Protein AF-A0A2K3LRU3-F1 (afdb_monomer_lite)

Foldseek 3Di:
DDDPPPPPVVLPDDPDDDLQSVPDPVSPGPDDPDPVSVVVNVCVVVVVDDQPPDPPDDPDSVPDDDDPPDDPPDDQVNVCVVCVVVHDDPDDDDDDDPPDPD

Secondary structure (DSSP, 8-state):
-------THHHH--SS--HHHHH-SSS---S--SHHHHHHHHHHHTT---TT--TT--S-GGG-----S--TT--HHHHHHHHGGGS----------TT---

Structure (mmCIF, N/CA/C/O backbone):
data_AF-A0A2K3LRU3-F1
#
_entry.id   AF-A0A2K3LRU3-F1
#
loop_
_atom_site.group_PDB
_atom_site.id
_atom_site.type_symbol
_atom_site.label_atom_id
_atom_site.label_alt_id
_atom_site.label_comp_id
_atom_site.label_asym_id
_atom_site.label_entity_id
_atom_site.label_seq_id
_atom_site.pdbx_PDB_ins_code
_atom_site.Cartn_x
_atom_site.Cartn_y
_atom_site.Cartn_z
_atom_site.occupancy
_atom_site.B_iso_or_equiv
_atom_site.auth_seq_id
_atom_site.auth_comp_id
_atom_site.auth_asym_id
_atom_site.auth_atom_id
_atom_site.pdbx_PDB_model_num
ATOM 1 N N . MET A 1 1 ? 3.465 -33.903 -28.907 1.00 38.56 1 MET A N 1
ATOM 2 C CA . MET A 1 1 ? 3.781 -32.493 -28.591 1.00 38.56 1 MET A CA 1
ATOM 3 C C . MET A 1 1 ? 3.287 -32.236 -27.178 1.00 38.56 1 MET A C 1
ATOM 5 O O . MET A 1 1 ? 2.086 -32.290 -26.958 1.00 38.56 1 MET A O 1
ATOM 9 N N . SER A 1 2 ? 4.198 -32.134 -26.206 1.00 42.22 2 SER A N 1
ATOM 10 C CA . SER A 1 2 ? 3.837 -32.024 -24.787 1.00 42.22 2 SER A CA 1
ATOM 11 C C . SER A 1 2 ? 3.169 -30.673 -24.537 1.00 42.22 2 SER A C 1
ATOM 13 O O . SER A 1 2 ? 3.795 -29.627 -24.715 1.00 42.22 2 SER A O 1
ATOM 15 N N . GLY A 1 3 ? 1.879 -30.700 -24.197 1.00 48.12 3 GLY A N 1
ATOM 16 C CA . GLY A 1 3 ? 1.130 -29.521 -23.794 1.00 48.12 3 GLY A CA 1
ATOM 17 C C . GLY A 1 3 ? 1.791 -28.922 -22.562 1.00 48.12 3 GLY A C 1
ATOM 18 O O . GLY A 1 3 ? 1.804 -29.535 -21.497 1.00 48.12 3 GLY A O 1
ATOM 19 N N . ARG A 1 4 ? 2.376 -27.733 -22.722 1.00 52.44 4 ARG A N 1
ATOM 20 C CA . ARG A 1 4 ? 2.939 -26.943 -21.630 1.00 52.44 4 ARG A CA 1
ATOM 21 C C . ARG A 1 4 ? 1.801 -26.651 -20.655 1.00 52.44 4 ARG A C 1
ATOM 23 O O . ARG A 1 4 ? 1.006 -25.747 -20.901 1.00 52.44 4 ARG A O 1
ATOM 30 N N . SER A 1 5 ? 1.703 -27.451 -19.594 1.00 50.69 5 SER A N 1
ATOM 31 C CA . SER A 1 5 ? 0.844 -27.173 -18.448 1.00 50.69 5 SER A CA 1
ATOM 32 C C . SER A 1 5 ? 1.284 -25.821 -17.900 1.00 50.69 5 SER A C 1
ATOM 34 O O . SER A 1 5 ? 2.324 -25.702 -17.251 1.00 50.69 5 SER A O 1
ATOM 36 N N . ARG A 1 6 ? 0.572 -24.760 -18.293 1.00 59.38 6 ARG A N 1
ATOM 37 C CA . ARG A 1 6 ? 0.768 -23.434 -17.720 1.00 59.38 6 ARG A CA 1
ATOM 38 C C . ARG A 1 6 ? 0.284 -23.570 -16.289 1.00 59.38 6 ARG A C 1
ATOM 40 O O . ARG A 1 6 ? -0.903 -23.778 -16.062 1.00 59.38 6 ARG A O 1
ATOM 47 N N . ASN A 1 7 ? 1.219 -23.558 -15.349 1.00 57.00 7 ASN A N 1
ATOM 48 C CA . ASN A 1 7 ? 0.908 -23.601 -13.934 1.00 57.00 7 ASN A CA 1
ATOM 49 C C . ASN A 1 7 ? 0.035 -22.378 -13.625 1.00 57.00 7 ASN A C 1
ATOM 51 O O . ASN A 1 7 ? 0.538 -21.262 -13.592 1.00 57.00 7 ASN A O 1
ATOM 55 N N . LEU A 1 8 ? -1.277 -22.575 -13.473 1.00 53.75 8 LEU A N 1
ATOM 56 C CA . LEU A 1 8 ? -2.246 -21.491 -13.262 1.00 53.75 8 LEU A CA 1
ATOM 57 C C . LEU A 1 8 ? -1.879 -20.634 -12.037 1.00 53.75 8 LEU A C 1
ATOM 59 O O . LEU A 1 8 ? -2.174 -19.444 -12.007 1.00 53.75 8 LEU A O 1
ATOM 63 N N . ASN A 1 9 ? -1.154 -21.208 -11.071 1.00 51.78 9 ASN A N 1
ATOM 64 C CA . ASN A 1 9 ? -0.694 -20.502 -9.877 1.00 51.78 9 ASN A CA 1
ATOM 65 C C . ASN A 1 9 ? 0.422 -19.483 -10.154 1.00 51.78 9 ASN A C 1
ATOM 67 O O . ASN A 1 9 ? 0.629 -18.595 -9.335 1.00 51.78 9 ASN A O 1
ATOM 71 N N . SER A 1 10 ? 1.134 -19.566 -11.287 1.00 53.97 10 SER A N 1
ATOM 72 C CA . SER A 1 10 ? 2.151 -18.562 -11.636 1.00 53.97 10 SER A CA 1
ATOM 73 C C . SER A 1 10 ? 1.548 -17.250 -12.139 1.00 53.97 10 SER A C 1
ATOM 75 O O . SER A 1 10 ? 2.289 -16.303 -12.367 1.00 53.97 10 SER A O 1
ATOM 77 N N . VAL A 1 11 ? 0.236 -17.213 -12.392 1.00 55.06 11 VAL A N 1
ATOM 78 C CA . VAL A 1 11 ? -0.450 -16.029 -12.929 1.00 55.06 11 VAL A CA 1
ATOM 79 C C . VAL A 1 11 ? -0.818 -15.053 -11.809 1.00 55.06 11 VAL A C 1
ATOM 81 O O . VAL A 1 11 ? -0.773 -13.848 -12.015 1.00 55.06 11 VAL A O 1
ATOM 84 N N . PHE A 1 12 ? -1.122 -15.553 -10.606 1.00 63.88 12 PHE A N 1
ATOM 85 C CA . PHE A 1 12 ? -1.631 -14.725 -9.504 1.00 63.88 12 PHE A CA 1
ATOM 86 C C . PHE A 1 12 ? -0.565 -14.255 -8.510 1.00 63.88 12 PHE A C 1
ATOM 88 O O . PHE A 1 12 ? -0.831 -13.366 -7.705 1.00 63.88 12 PHE A O 1
ATOM 95 N N . TYR A 1 13 ? 0.639 -14.830 -8.556 1.00 70.00 13 TYR A N 1
ATOM 96 C CA . TYR A 1 13 ? 1.721 -14.494 -7.634 1.00 70.00 13 TYR A CA 1
ATOM 97 C C . TYR A 1 13 ? 3.008 -14.215 -8.405 1.00 70.00 13 TYR A C 1
ATOM 99 O O . TYR A 1 13 ? 3.441 -15.024 -9.225 1.00 70.00 13 TYR A O 1
ATOM 107 N N . SER A 1 14 ? 3.641 -13.080 -8.110 1.00 77.06 14 SER A N 1
ATOM 108 C CA . SER A 1 14 ? 4.929 -12.688 -8.677 1.00 77.06 14 SER A CA 1
ATOM 109 C C . SER A 1 14 ? 5.859 -12.192 -7.576 1.00 77.06 14 SER A C 1
ATOM 111 O O . SER A 1 14 ? 5.436 -11.474 -6.674 1.00 77.06 14 SER A O 1
ATOM 113 N N . ASN A 1 15 ? 7.140 -12.549 -7.682 1.00 80.94 15 ASN A N 1
ATOM 114 C CA . ASN A 1 15 ? 8.195 -12.017 -6.814 1.00 80.94 15 ASN A CA 1
ATOM 115 C C . ASN A 1 15 ? 8.648 -10.613 -7.243 1.00 80.94 15 ASN A C 1
ATOM 117 O O . ASN A 1 15 ? 9.383 -9.952 -6.515 1.00 80.94 15 ASN A O 1
ATOM 121 N N . SER A 1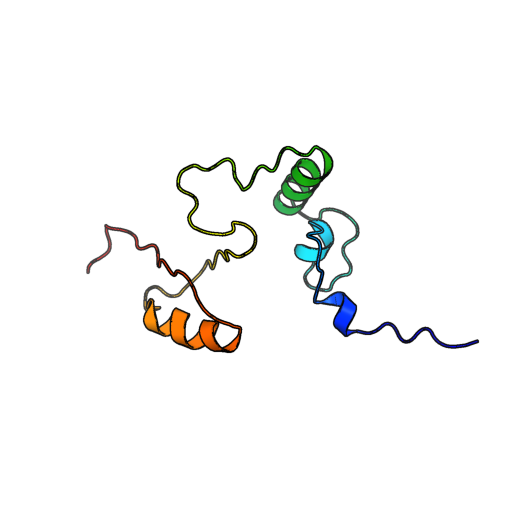 16 ? 8.247 -10.171 -8.436 1.00 84.06 16 SER A N 1
ATOM 122 C CA . SER A 1 16 ? 8.545 -8.848 -8.973 1.00 84.06 16 SER A CA 1
ATOM 123 C C . SER A 1 16 ? 7.262 -8.104 -9.327 1.00 84.06 16 SER A C 1
ATOM 125 O O . SER A 1 16 ? 6.304 -8.672 -9.857 1.00 84.06 16 SER A O 1
ATOM 127 N N . TYR A 1 17 ? 7.245 -6.806 -9.042 1.00 85.88 17 TYR A N 1
ATOM 128 C CA . TYR A 1 17 ? 6.133 -5.942 -9.408 1.00 85.88 17 TYR A CA 1
ATOM 129 C C . TYR A 1 17 ? 6.170 -5.640 -10.912 1.00 85.88 17 TYR A C 1
ATOM 131 O O . TYR A 1 17 ? 7.150 -5.096 -11.416 1.00 85.88 17 TYR A O 1
ATOM 139 N N . HIS A 1 18 ? 5.094 -5.979 -11.624 1.00 90.12 18 HIS A N 1
ATOM 140 C CA . HIS A 1 18 ? 4.891 -5.595 -13.018 1.00 90.12 18 HIS A CA 1
ATOM 141 C C . HIS A 1 18 ? 3.600 -4.768 -13.121 1.00 90.12 18 HIS A C 1
ATOM 143 O O . HIS A 1 18 ? 2.518 -5.349 -13.032 1.00 90.12 18 HIS A O 1
ATOM 149 N N . PRO A 1 19 ? 3.671 -3.442 -13.351 1.00 92.44 19 PRO A N 1
ATOM 150 C CA . PRO A 1 19 ? 2.522 -2.537 -13.245 1.00 92.44 19 PRO A CA 1
ATOM 151 C C . PRO A 1 19 ? 1.286 -2.955 -14.046 1.00 92.44 19 PRO A C 1
ATOM 153 O O . PRO A 1 19 ? 0.194 -2.982 -13.492 1.00 92.44 19 PRO A O 1
ATOM 156 N N . ILE A 1 20 ? 1.454 -3.330 -15.321 1.00 92.88 20 ILE A N 1
ATOM 157 C CA . ILE A 1 20 ? 0.328 -3.747 -16.176 1.00 92.88 20 ILE A CA 1
ATOM 158 C C . ILE A 1 20 ? -0.351 -5.002 -15.620 1.00 92.88 20 ILE A C 1
ATOM 160 O O . ILE A 1 20 ? -1.550 -5.004 -15.383 1.00 92.88 20 ILE A O 1
ATOM 164 N N . GLN A 1 21 ? 0.427 -6.054 -15.369 1.00 90.75 21 GLN A N 1
ATOM 165 C CA . GLN A 1 21 ? -0.078 -7.332 -14.872 1.00 90.75 21 GLN A CA 1
ATOM 166 C C . GLN A 1 21 ? -0.719 -7.193 -13.487 1.00 90.75 21 GLN A C 1
ATOM 168 O O . GLN A 1 21 ? -1.775 -7.760 -13.250 1.00 90.75 21 GLN A O 1
ATOM 173 N N . ALA A 1 22 ? -0.132 -6.385 -12.599 1.00 89.56 22 ALA A N 1
ATOM 174 C CA . ALA A 1 22 ? -0.700 -6.103 -11.283 1.00 89.56 22 ALA A CA 1
ATOM 175 C C . ALA A 1 22 ? -2.010 -5.295 -11.351 1.00 89.56 22 ALA A C 1
ATOM 177 O O . ALA A 1 22 ? -2.838 -5.400 -10.451 1.00 89.56 22 ALA A O 1
ATOM 178 N N . GLY A 1 23 ? -2.184 -4.474 -12.391 1.00 90.38 23 GLY A N 1
ATOM 179 C CA . GLY A 1 23 ? -3.414 -3.724 -12.649 1.00 90.38 23 GLY A CA 1
ATOM 180 C C . GLY A 1 23 ? -4.490 -4.509 -13.394 1.00 90.38 23 GLY A C 1
ATOM 181 O O . GLY A 1 23 ? -5.645 -4.092 -13.407 1.00 90.38 23 GLY A O 1
ATOM 182 N N . SER A 1 24 ? -4.119 -5.625 -14.019 1.00 91.31 24 SER A N 1
ATOM 183 C CA . SER A 1 24 ? -5.022 -6.423 -14.835 1.00 91.31 24 SER A CA 1
ATOM 184 C C . SER A 1 24 ? -5.895 -7.318 -13.964 1.00 91.31 24 SER A C 1
ATOM 186 O O . SER A 1 24 ? -5.391 -8.105 -13.166 1.00 91.31 24 SER A O 1
ATOM 188 N N . ILE A 1 25 ? -7.214 -7.227 -14.132 1.00 84.38 25 ILE A N 1
ATOM 189 C CA . ILE A 1 25 ? -8.170 -8.034 -13.356 1.00 84.38 25 ILE A CA 1
ATOM 190 C C . ILE A 1 25 ? -8.099 -9.513 -13.763 1.00 84.38 25 ILE A C 1
ATOM 192 O O . ILE A 1 25 ? -8.222 -10.392 -12.912 1.00 84.38 25 ILE A O 1
ATOM 196 N N . ASP A 1 26 ? -7.913 -9.789 -15.054 1.00 85.06 26 ASP A N 1
ATOM 197 C CA . ASP A 1 26 ? -7.913 -11.140 -15.627 1.00 85.06 26 ASP A CA 1
ATOM 198 C C . ASP A 1 26 ? -6.523 -11.616 -16.090 1.00 85.06 26 ASP A C 1
ATOM 200 O O . ASP A 1 26 ? -6.381 -12.740 -16.575 1.00 85.06 26 ASP A O 1
ATOM 204 N N . GLY A 1 27 ? -5.491 -10.783 -15.917 1.00 81.25 27 GLY A N 1
ATOM 205 C CA . GLY A 1 27 ? -4.110 -11.089 -16.295 1.00 81.25 27 GLY A CA 1
ATOM 206 C C . GLY A 1 27 ? -3.844 -11.021 -17.801 1.00 8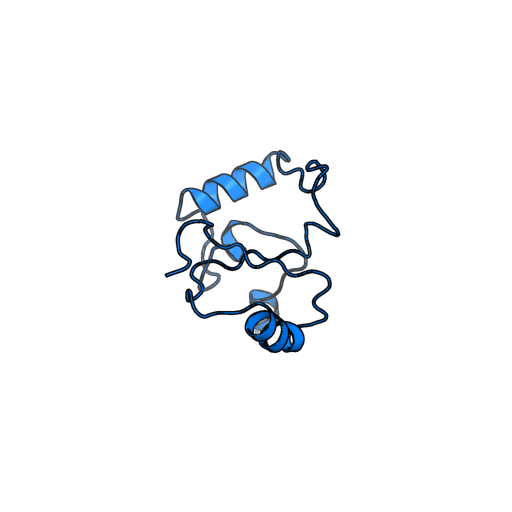1.25 27 GLY A C 1
ATOM 207 O O . GLY A 1 27 ? -2.826 -11.540 -18.264 1.00 81.25 27 GLY A O 1
ATOM 208 N N . THR A 1 28 ? -4.745 -10.422 -18.585 1.00 85.38 28 THR A N 1
ATOM 209 C CA . THR A 1 28 ? -4.610 -10.356 -20.049 1.00 85.38 28 THR A CA 1
ATOM 210 C C . THR A 1 28 ? -4.006 -9.050 -20.556 1.00 85.38 28 THR A C 1
ATOM 212 O O . THR A 1 28 ? -3.562 -8.999 -21.706 1.00 85.38 28 THR A O 1
ATOM 215 N N . ASP A 1 29 ? -3.927 -8.012 -19.718 1.00 90.12 29 ASP A N 1
ATOM 216 C CA . ASP A 1 29 ? -3.428 -6.712 -20.162 1.00 90.12 29 ASP A CA 1
ATOM 217 C C . ASP A 1 29 ? -1.950 -6.775 -20.554 1.00 90.12 29 ASP A C 1
ATOM 219 O O . ASP A 1 29 ? -1.080 -7.229 -19.808 1.00 90.12 29 ASP A O 1
ATOM 223 N N . ILE A 1 30 ? -1.653 -6.232 -21.729 1.00 91.25 30 ILE A N 1
ATOM 224 C CA . ILE A 1 30 ? -0.287 -6.091 -22.254 1.00 91.25 30 ILE A CA 1
ATOM 225 C C . ILE A 1 30 ? 0.137 -4.627 -22.409 1.00 91.25 30 ILE A C 1
ATOM 227 O O . ILE A 1 30 ? 1.299 -4.345 -22.692 1.00 91.25 30 ILE A O 1
ATOM 231 N N . VAL A 1 31 ? -0.794 -3.692 -22.212 1.00 93.75 31 VAL A N 1
ATOM 232 C CA . VAL A 1 31 ? -0.577 -2.244 -22.281 1.00 93.75 31 VAL A CA 1
ATOM 233 C C . VAL A 1 31 ? -1.339 -1.555 -21.144 1.00 93.75 31 VAL A C 1
ATOM 235 O O . VAL A 1 31 ? -2.326 -2.110 -20.661 1.00 93.75 31 VAL A O 1
ATOM 238 N N . PRO A 1 32 ? -0.925 -0.355 -20.702 1.00 94.56 32 PRO A N 1
ATOM 239 C CA . PRO A 1 32 ? -1.693 0.415 -19.731 1.00 94.56 32 PRO A CA 1
ATOM 240 C C . PRO A 1 32 ? -3.094 0.741 -20.253 1.00 94.56 32 PRO A C 1
ATOM 242 O O . PRO A 1 32 ? -3.230 1.395 -21.286 1.00 94.56 32 PRO A O 1
ATOM 245 N N . HIS A 1 33 ? -4.126 0.320 -19.524 1.00 94.00 33 HIS A N 1
ATOM 246 C CA . HIS A 1 33 ? -5.518 0.624 -19.865 1.00 94.00 33 HIS A CA 1
ATOM 247 C C . HIS A 1 33 ? -6.039 1.902 -19.179 1.00 94.00 33 HIS A C 1
ATOM 249 O O . HIS A 1 33 ? -7.081 2.427 -19.568 1.00 94.00 33 HIS A O 1
ATOM 255 N N . ASP A 1 34 ? -5.323 2.429 -18.178 1.00 95.44 34 ASP A N 1
ATOM 256 C CA . ASP A 1 34 ? -5.653 3.685 -17.505 1.00 95.44 34 ASP A CA 1
ATOM 257 C C . ASP A 1 34 ? -4.411 4.537 -17.163 1.00 95.44 34 ASP A C 1
ATOM 259 O O . ASP A 1 34 ? -3.253 4.121 -17.290 1.00 95.44 34 ASP A O 1
ATOM 263 N N . ASN A 1 35 ? -4.658 5.765 -16.695 1.00 97.00 35 ASN A N 1
ATOM 264 C CA . ASN A 1 35 ? -3.603 6.705 -16.313 1.00 97.00 35 ASN A CA 1
ATOM 265 C C . ASN A 1 35 ? -2.816 6.275 -15.063 1.00 97.00 35 ASN A C 1
ATOM 267 O O . ASN A 1 35 ? -1.710 6.773 -14.854 1.00 97.00 35 ASN A O 1
ATOM 271 N N . ALA A 1 36 ? -3.376 5.440 -14.185 1.00 94.31 36 ALA A N 1
ATOM 272 C CA . ALA A 1 36 ? -2.692 4.954 -12.988 1.00 94.31 36 ALA A CA 1
ATOM 273 C C . ALA A 1 36 ? -1.642 3.901 -13.343 1.00 94.31 36 ALA A C 1
ATOM 275 O O . ALA A 1 36 ? -0.485 4.050 -12.941 1.00 94.31 36 ALA A O 1
ATOM 276 N N . ILE A 1 37 ? -2.010 2.921 -14.165 1.00 95.25 37 ILE A N 1
ATOM 277 C CA . ILE A 1 37 ? -1.100 1.907 -14.696 1.00 95.25 37 ILE A CA 1
ATOM 278 C C . ILE A 1 37 ? -0.026 2.555 -15.570 1.00 95.25 37 ILE A C 1
ATOM 280 O O . ILE A 1 37 ? 1.147 2.211 -15.430 1.00 95.25 37 ILE A O 1
ATOM 284 N N . LEU A 1 38 ? -0.377 3.560 -16.384 1.00 95.50 38 LEU A N 1
ATOM 285 C CA . LEU A 1 38 ? 0.605 4.310 -17.177 1.00 95.50 38 LEU A CA 1
ATOM 286 C C . LEU A 1 38 ? 1.659 4.981 -16.286 1.00 95.50 38 LEU A C 1
ATOM 288 O O . LEU A 1 38 ? 2.858 4.842 -16.527 1.00 95.50 38 LEU A O 1
ATOM 292 N N . ARG A 1 39 ? 1.227 5.682 -15.230 1.00 95.25 39 ARG A N 1
ATOM 293 C CA . ARG A 1 39 ? 2.136 6.335 -14.274 1.00 95.25 39 ARG A CA 1
ATOM 294 C C . ARG A 1 39 ? 3.022 5.324 -13.550 1.00 95.25 39 ARG A C 1
ATOM 296 O O . ARG A 1 39 ? 4.223 5.558 -13.432 1.00 95.25 39 ARG A O 1
ATOM 303 N N . ALA A 1 40 ? 2.450 4.209 -13.099 1.00 94.25 40 ALA A N 1
ATOM 304 C CA . ALA A 1 40 ? 3.195 3.145 -12.433 1.00 94.25 40 ALA A CA 1
ATOM 305 C C . ALA A 1 40 ? 4.245 2.518 -13.366 1.00 94.25 40 ALA A C 1
ATOM 307 O O . ALA A 1 40 ? 5.395 2.344 -12.964 1.00 94.25 40 ALA A O 1
ATOM 308 N N . GLN A 1 41 ? 3.890 2.255 -14.628 1.00 94.31 41 GLN A N 1
ATOM 309 C CA . GLN A 1 41 ? 4.818 1.745 -15.636 1.00 94.31 41 GLN A CA 1
ATOM 310 C C . GLN A 1 41 ? 5.946 2.722 -15.948 1.00 94.31 41 GLN A C 1
ATOM 312 O O . GLN A 1 41 ? 7.107 2.314 -15.931 1.00 94.31 41 GLN A O 1
ATOM 317 N N . LEU A 1 42 ? 5.630 3.996 -16.197 1.00 94.19 42 LEU A N 1
ATOM 318 C CA . LEU A 1 42 ? 6.648 5.013 -16.453 1.00 94.19 42 LEU A CA 1
ATOM 319 C C . LEU A 1 42 ? 7.621 5.086 -15.280 1.00 94.19 42 LEU A C 1
ATOM 321 O O . LEU A 1 42 ? 8.810 4.869 -15.489 1.00 94.19 42 LEU A O 1
ATOM 325 N N . CYS A 1 43 ? 7.110 5.269 -14.060 1.00 92.19 43 CYS A N 1
ATOM 326 C CA . CYS A 1 43 ? 7.910 5.355 -12.840 1.00 92.19 43 CYS A CA 1
ATOM 327 C C . CYS A 1 43 ? 8.807 4.121 -12.635 1.00 92.19 43 CYS A C 1
ATOM 329 O O . CYS A 1 43 ? 9.991 4.265 -12.328 1.00 92.19 43 CYS A O 1
ATOM 331 N N . SER A 1 44 ? 8.267 2.921 -12.887 1.00 88.88 44 SER A N 1
ATOM 332 C CA . SER A 1 44 ? 9.014 1.661 -12.810 1.00 88.88 44 SER A CA 1
ATOM 333 C C . SER A 1 44 ? 10.098 1.546 -13.886 1.00 88.88 44 SER A C 1
ATOM 335 O O . SER A 1 44 ? 11.166 1.017 -13.598 1.00 88.88 44 SER A O 1
ATOM 337 N N . SER A 1 45 ? 9.845 2.015 -15.112 1.00 88.56 45 SER A N 1
ATOM 338 C CA . SER A 1 45 ? 10.795 1.916 -16.235 1.00 88.56 45 SER A CA 1
ATOM 339 C C . SER A 1 45 ? 11.952 2.912 -16.153 1.00 88.56 45 SER A C 1
ATOM 341 O O . SER A 1 45 ? 13.054 2.604 -16.596 1.00 88.56 45 SER A O 1
ATOM 343 N N . ILE A 1 46 ? 11.712 4.090 -15.574 1.00 91.94 46 ILE A N 1
ATOM 344 C CA . ILE A 1 46 ? 12.697 5.179 -15.483 1.00 91.94 46 ILE A CA 1
ATOM 345 C C . ILE A 1 46 ? 13.354 5.276 -14.098 1.00 91.94 46 ILE A C 1
ATOM 347 O O . ILE A 1 46 ? 14.132 6.193 -13.858 1.00 91.94 46 ILE A O 1
ATOM 351 N N . GLY A 1 47 ? 13.042 4.348 -13.186 1.00 85.75 47 GLY A N 1
ATOM 352 C CA . GLY A 1 47 ? 13.686 4.245 -11.873 1.00 85.75 47 GLY A CA 1
ATOM 353 C C . GLY A 1 47 ? 13.399 5.411 -10.924 1.00 85.75 47 GLY A C 1
ATOM 354 O O . GLY A 1 47 ? 14.200 5.673 -10.035 1.00 85.75 47 GLY A O 1
ATOM 355 N N . LEU A 1 48 ? 12.278 6.121 -11.098 1.00 87.69 48 LEU A N 1
ATOM 356 C CA . LEU A 1 48 ? 11.901 7.252 -10.232 1.00 87.69 48 LEU A CA 1
ATOM 357 C C . LEU A 1 48 ? 11.162 6.826 -8.956 1.00 87.69 48 LEU A C 1
ATOM 359 O O . LEU A 1 48 ? 10.853 7.666 -8.112 1.00 87.69 48 LEU A O 1
ATOM 363 N N . TYR A 1 49 ? 10.856 5.538 -8.812 1.00 86.12 49 TYR A N 1
ATOM 364 C CA . TYR A 1 49 ? 10.228 5.015 -7.609 1.00 86.12 49 TYR A CA 1
ATOM 365 C C . TYR A 1 49 ? 11.287 4.743 -6.536 1.00 86.12 49 TYR A C 1
ATOM 367 O O . TYR A 1 49 ? 11.980 3.729 -6.597 1.00 86.12 49 TYR A O 1
ATOM 375 N N . ASP A 1 50 ? 11.385 5.636 -5.548 1.00 88.94 50 ASP A N 1
ATOM 376 C CA . ASP A 1 50 ? 12.164 5.426 -4.325 1.00 88.94 50 ASP A CA 1
ATOM 377 C C . ASP A 1 50 ? 11.225 5.179 -3.129 1.00 88.94 50 ASP A C 1
ATOM 379 O O . ASP A 1 50 ? 10.731 6.129 -2.514 1.00 88.94 50 ASP A O 1
ATOM 383 N N . PRO A 1 51 ? 10.945 3.911 -2.786 1.00 87.38 51 PRO A N 1
ATOM 384 C CA . PRO A 1 51 ? 10.084 3.582 -1.656 1.00 87.38 51 PRO A CA 1
ATOM 385 C C . PRO A 1 51 ? 10.754 3.775 -0.289 1.00 87.38 51 PRO A C 1
ATOM 387 O O . PRO A 1 51 ? 10.058 3.747 0.726 1.00 87.38 51 PRO A O 1
ATOM 390 N N . PHE A 1 52 ? 12.078 3.955 -0.241 1.00 89.38 52 PHE A N 1
ATOM 391 C CA . PHE A 1 52 ? 12.837 4.161 0.998 1.00 89.38 52 PHE A CA 1
ATOM 392 C C . PHE A 1 52 ? 13.116 5.643 1.280 1.00 89.38 52 PHE A C 1
ATOM 394 O O . PHE A 1 52 ? 13.577 5.979 2.369 1.00 89.38 52 PHE A O 1
ATOM 401 N N . GLY A 1 53 ? 12.809 6.527 0.329 1.00 89.62 53 GLY A N 1
ATOM 402 C CA . GLY A 1 53 ? 13.025 7.966 0.447 1.00 89.62 53 GLY A CA 1
ATOM 403 C C . GLY A 1 53 ? 12.097 8.684 1.433 1.00 89.62 53 GLY A C 1
ATOM 404 O O . GLY A 1 53 ? 12.343 9.849 1.743 1.00 89.62 53 GLY A O 1
ATOM 405 N N . ASP A 1 54 ? 11.042 8.034 1.946 1.00 87.81 54 ASP A N 1
ATOM 406 C CA . ASP A 1 54 ? 10.180 8.617 2.981 1.00 87.81 54 ASP A CA 1
ATOM 407 C C . ASP A 1 54 ? 10.772 8.379 4.386 1.00 87.81 54 ASP A C 1
ATOM 409 O O . ASP A 1 54 ? 10.709 7.256 4.896 1.00 87.81 54 ASP A O 1
ATOM 413 N N . PRO A 1 55 ? 11.278 9.420 5.080 1.00 88.25 55 PRO A N 1
ATOM 414 C CA . PRO A 1 55 ? 11.852 9.275 6.419 1.00 88.25 55 PRO A CA 1
ATOM 415 C C . PRO A 1 55 ? 10.820 8.877 7.486 1.00 88.25 55 PRO A C 1
ATOM 417 O O . PRO A 1 55 ? 11.199 8.543 8.609 1.00 88.25 55 PRO A O 1
ATOM 420 N N . LYS A 1 56 ? 9.519 8.946 7.178 1.00 85.69 56 LYS A N 1
ATOM 421 C CA . LYS A 1 56 ? 8.429 8.521 8.068 1.00 85.69 56 LYS A CA 1
ATOM 422 C C . LYS A 1 56 ? 7.954 7.100 7.780 1.00 85.69 56 LYS A C 1
ATOM 424 O O . LYS A 1 56 ? 7.104 6.602 8.526 1.00 85.69 56 LYS A O 1
ATOM 429 N N . ALA A 1 57 ? 8.458 6.453 6.728 1.00 84.19 57 ALA A N 1
ATOM 430 C CA . ALA A 1 57 ? 8.138 5.063 6.455 1.00 84.19 57 ALA A CA 1
ATOM 431 C C . ALA A 1 57 ? 8.570 4.198 7.646 1.00 84.19 57 ALA A C 1
ATOM 433 O O . ALA A 1 57 ? 9.675 4.321 8.174 1.00 84.19 57 ALA A O 1
ATOM 434 N N . THR A 1 58 ? 7.673 3.321 8.094 1.00 83.88 58 THR A N 1
ATOM 435 C CA . THR A 1 58 ? 7.971 2.374 9.171 1.00 83.88 58 THR A CA 1
ATOM 436 C C . THR A 1 58 ? 7.950 0.964 8.604 1.00 83.88 58 THR A C 1
ATOM 438 O O . THR A 1 58 ? 6.936 0.518 8.075 1.00 83.88 58 THR A O 1
ATOM 441 N N . GLY A 1 59 ? 9.070 0.253 8.732 1.00 86.75 59 GLY A N 1
ATOM 442 C CA . GLY A 1 59 ? 9.215 -1.101 8.203 1.00 86.75 59 GLY A CA 1
ATOM 443 C C . GLY A 1 59 ? 9.555 -1.147 6.712 1.00 86.75 59 GLY A C 1
ATOM 444 O O . GLY A 1 59 ? 10.057 -0.185 6.144 1.00 86.75 59 GLY A O 1
ATOM 445 N N . ASP A 1 60 ? 9.33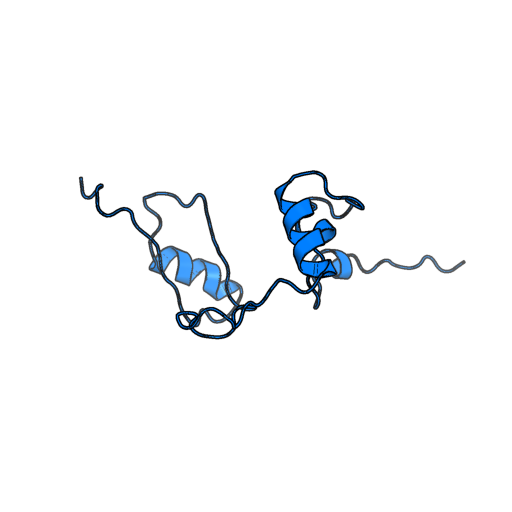0 -2.312 6.108 1.00 89.25 60 ASP A N 1
ATOM 446 C CA . ASP A 1 60 ? 9.615 -2.560 4.696 1.00 89.25 60 ASP A CA 1
ATOM 447 C C . ASP A 1 60 ? 8.473 -2.005 3.819 1.00 89.25 60 ASP A C 1
ATOM 449 O O . ASP A 1 60 ? 7.330 -2.470 3.951 1.00 89.25 60 ASP A O 1
ATOM 453 N N . PRO A 1 61 ? 8.746 -1.034 2.928 1.00 88.12 61 PRO A N 1
ATOM 454 C CA . PRO A 1 61 ? 7.723 -0.424 2.085 1.00 88.12 61 PRO A CA 1
ATOM 455 C C . PRO A 1 61 ? 7.102 -1.412 1.088 1.00 88.12 61 PRO A C 1
ATOM 457 O O . PRO A 1 61 ? 5.939 -1.246 0.721 1.00 88.12 61 PRO A O 1
ATOM 460 N N . TYR A 1 62 ? 7.809 -2.482 0.713 1.00 86.88 62 TYR A N 1
ATOM 461 C CA . TYR A 1 62 ? 7.267 -3.534 -0.153 1.00 86.88 62 TYR A CA 1
ATOM 462 C C . TYR A 1 62 ? 6.335 -4.505 0.584 1.00 86.88 62 TYR A C 1
ATOM 464 O O . TYR A 1 62 ? 5.647 -5.305 -0.046 1.00 86.88 62 TYR A O 1
ATOM 472 N N . CYS A 1 63 ? 6.270 -4.418 1.915 1.00 90.25 63 CYS A N 1
ATOM 473 C CA . CYS A 1 63 ? 5.402 -5.232 2.766 1.00 90.25 63 CYS A CA 1
ATOM 474 C C . CYS A 1 63 ? 4.234 -4.425 3.366 1.00 90.25 63 CYS A C 1
ATOM 476 O O . CYS A 1 63 ? 3.728 -4.771 4.437 1.00 90.25 63 CYS A O 1
ATOM 478 N N . THR A 1 64 ? 3.814 -3.341 2.706 1.00 89.81 64 THR A N 1
ATOM 479 C CA . THR A 1 64 ? 2.723 -2.466 3.163 1.00 89.81 64 THR A CA 1
ATOM 480 C C . THR A 1 64 ? 1.545 -2.511 2.190 1.00 89.81 64 THR A C 1
ATOM 482 O O . THR A 1 64 ? 1.719 -2.343 0.988 1.00 89.81 64 THR A O 1
ATOM 485 N N . LEU A 1 65 ? 0.327 -2.701 2.711 1.00 91.81 65 LEU A N 1
ATOM 486 C CA . LEU A 1 65 ? -0.907 -2.708 1.920 1.00 91.81 65 LEU A CA 1
ATOM 487 C C . LEU A 1 65 ? -1.760 -1.476 2.233 1.00 91.81 65 LEU A C 1
ATOM 489 O O . LEU A 1 65 ? -2.063 -1.201 3.395 1.00 91.81 65 LEU A O 1
ATOM 493 N N . PHE A 1 66 ? -2.199 -0.772 1.189 1.00 92.06 66 PHE A N 1
ATOM 494 C CA . PHE A 1 66 ? -3.235 0.251 1.298 1.00 92.06 66 PHE A CA 1
ATOM 495 C C . PHE A 1 66 ? -4.600 -0.359 0.977 1.00 92.06 66 PHE A C 1
ATOM 497 O O . PHE A 1 66 ? -4.819 -0.863 -0.123 1.00 92.06 66 PHE A O 1
ATOM 504 N N . VAL A 1 67 ? -5.532 -0.282 1.927 1.00 93.56 67 VAL A N 1
ATOM 505 C CA . VAL A 1 67 ? -6.896 -0.797 1.762 1.00 93.56 67 VAL A CA 1
ATOM 506 C C . VAL A 1 67 ? -7.877 0.371 1.797 1.00 93.56 67 VAL A C 1
ATOM 508 O O . VAL A 1 67 ? -8.098 0.987 2.838 1.00 93.56 67 VAL A O 1
ATOM 511 N N . GLY A 1 68 ? -8.447 0.691 0.635 1.00 94.12 68 GLY A N 1
ATOM 512 C CA . GLY A 1 68 ? -9.449 1.745 0.475 1.00 94.12 68 GLY A CA 1
ATOM 513 C C . GLY A 1 68 ? -10.888 1.227 0.543 1.00 94.12 68 GLY A C 1
ATOM 514 O O . GLY A 1 68 ? -11.131 0.026 0.622 1.00 94.12 68 GLY A O 1
ATOM 515 N N . ARG A 1 69 ? -11.857 2.153 0.471 1.00 93.75 69 ARG A N 1
ATOM 516 C CA . ARG A 1 69 ? -13.309 1.860 0.423 1.00 93.75 69 ARG A CA 1
ATOM 517 C C . ARG A 1 69 ? -13.826 0.982 1.575 1.00 93.75 69 ARG A C 1
ATOM 519 O O . ARG A 1 69 ? -14.788 0.237 1.416 1.00 93.75 69 ARG A O 1
ATOM 526 N N . LEU A 1 70 ? -13.208 1.094 2.746 1.00 95.00 70 LEU A N 1
ATOM 527 C CA . LEU A 1 70 ? -13.685 0.430 3.954 1.00 95.00 70 LEU A CA 1
ATOM 528 C C . LEU A 1 70 ? -14.996 1.058 4.443 1.00 95.00 70 LEU A C 1
ATOM 530 O O . LEU A 1 70 ? -15.211 2.266 4.320 1.00 95.00 70 LEU A O 1
ATOM 534 N N . SER A 1 71 ? -15.859 0.235 5.043 1.00 94.56 71 SER A N 1
ATOM 535 C CA . SER A 1 71 ? -17.027 0.728 5.774 1.00 94.56 71 SER A CA 1
ATOM 536 C C . SER A 1 71 ? -16.588 1.651 6.911 1.00 94.56 71 SER A C 1
ATOM 538 O O . SER A 1 71 ? -15.585 1.398 7.581 1.00 94.56 71 SER A O 1
ATOM 540 N N . ARG A 1 72 ? -17.382 2.690 7.201 1.00 91.75 72 ARG A N 1
ATOM 541 C CA . ARG A 1 72 ? -17.138 3.568 8.359 1.00 91.75 72 ARG A CA 1
ATOM 542 C C . ARG A 1 72 ? -17.168 2.799 9.684 1.00 91.75 72 ARG A C 1
ATOM 544 O O . ARG A 1 72 ? -16.511 3.217 10.630 1.00 91.75 72 ARG A O 1
ATOM 551 N N . LEU A 1 73 ? -17.855 1.659 9.736 1.00 93.75 73 LEU A N 1
ATOM 552 C CA . LEU A 1 73 ? -17.944 0.807 10.925 1.00 93.75 73 LEU A CA 1
ATOM 553 C C . LEU A 1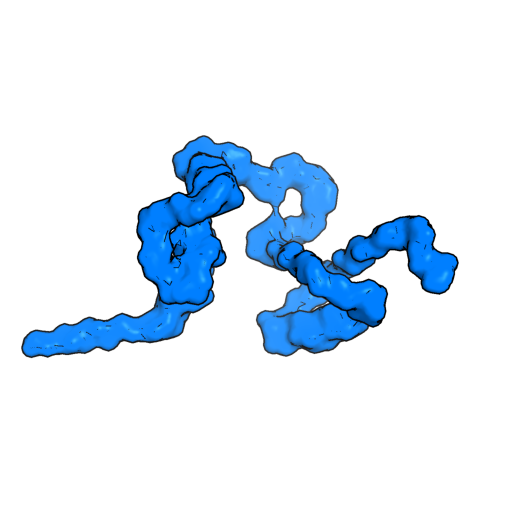 73 ? -16.765 -0.169 11.075 1.00 93.75 73 LEU A C 1
ATOM 555 O O . LEU A 1 73 ? -16.614 -0.776 12.130 1.00 93.75 73 LEU A O 1
ATOM 559 N N . THR A 1 74 ? -15.922 -0.338 10.051 1.00 96.00 74 THR A N 1
ATOM 560 C CA . THR A 1 74 ? -14.753 -1.228 10.126 1.00 96.00 74 THR A CA 1
ATOM 561 C C . THR A 1 74 ? -13.808 -0.747 11.220 1.00 96.00 74 THR A C 1
ATOM 563 O O . THR A 1 74 ? -13.466 0.427 11.225 1.00 96.00 74 THR A O 1
ATOM 566 N N . THR A 1 75 ? -13.365 -1.619 12.125 1.00 96.19 75 THR A N 1
ATOM 567 C CA . THR A 1 75 ? -12.386 -1.301 13.179 1.00 96.19 75 THR A CA 1
ATOM 568 C C . THR A 1 75 ? -11.020 -1.910 12.871 1.00 96.19 75 THR A C 1
ATOM 570 O O . THR A 1 75 ? -10.883 -2.766 11.993 1.00 96.19 75 THR A O 1
ATOM 573 N N . GLU A 1 76 ? -9.999 -1.478 13.612 1.00 96.88 76 GLU A N 1
ATOM 574 C CA . GLU A 1 76 ? -8.664 -2.076 13.538 1.00 96.88 76 GLU A CA 1
ATOM 575 C C . GLU A 1 76 ? -8.672 -3.561 13.911 1.00 96.88 76 GLU A C 1
ATOM 577 O O . GLU A 1 76 ? -8.007 -4.349 13.241 1.00 96.88 76 GLU A O 1
ATOM 582 N N . ASP A 1 77 ? -9.467 -3.967 14.905 1.00 97.31 77 ASP A N 1
ATOM 583 C CA . ASP A 1 77 ? -9.613 -5.372 15.301 1.00 97.31 77 ASP A CA 1
ATOM 584 C C . ASP A 1 77 ? -10.203 -6.231 14.183 1.00 97.31 77 ASP A C 1
ATOM 586 O O . ASP A 1 77 ? -9.700 -7.322 13.911 1.00 97.31 77 ASP A O 1
ATOM 590 N N . THR A 1 78 ? -11.230 -5.728 13.489 1.00 97.00 78 THR A N 1
ATOM 591 C CA . THR A 1 78 ? -11.829 -6.427 12.344 1.00 97.00 78 THR A CA 1
ATOM 592 C C . THR A 1 78 ? -10.795 -6.650 11.246 1.00 97.00 78 THR A C 1
ATOM 594 O O . THR A 1 78 ? -10.655 -7.767 10.748 1.00 97.00 78 THR A O 1
ATOM 597 N N . LEU A 1 79 ? -10.027 -5.611 10.901 1.00 97.19 79 LEU A N 1
ATOM 598 C CA . LEU A 1 79 ? -8.962 -5.721 9.904 1.00 97.19 79 LEU A CA 1
ATOM 599 C C . LEU A 1 79 ? -7.855 -6.669 10.362 1.00 97.19 79 LEU A C 1
ATOM 601 O O . LEU A 1 79 ? -7.427 -7.519 9.587 1.00 97.19 79 LEU A O 1
ATOM 605 N N . ARG A 1 80 ? -7.407 -6.563 11.617 1.00 97.25 80 ARG A N 1
ATOM 606 C CA . ARG A 1 80 ? -6.364 -7.431 12.167 1.00 97.25 80 ARG A CA 1
ATOM 607 C C . ARG A 1 80 ? -6.796 -8.888 12.133 1.00 97.25 80 ARG A C 1
ATOM 609 O O . ARG A 1 80 ? -6.000 -9.724 11.718 1.00 97.25 80 ARG A O 1
ATOM 616 N N . LYS A 1 81 ? -8.034 -9.188 12.531 1.00 97.25 81 LYS A N 1
ATOM 617 C CA . LYS A 1 81 ? -8.582 -10.547 12.527 1.00 97.25 81 LYS A CA 1
ATOM 618 C C . LYS A 1 81 ? -8.559 -11.150 11.123 1.00 97.25 81 LYS A C 1
ATOM 620 O O . LYS A 1 81 ? -7.975 -12.210 10.949 1.00 97.25 81 LYS A O 1
ATOM 625 N N . VAL A 1 82 ? -9.124 -10.449 10.138 1.00 96.81 82 VAL A N 1
ATOM 626 C CA . VAL A 1 82 ? -9.203 -10.938 8.750 1.00 96.81 82 VAL A CA 1
ATOM 627 C C . VAL A 1 82 ? -7.814 -11.045 8.117 1.00 96.81 82 VAL A C 1
ATOM 629 O O . VAL A 1 82 ? -7.474 -12.062 7.526 1.00 96.81 82 VAL A O 1
ATOM 632 N N . MET A 1 83 ? -6.972 -10.022 8.267 1.00 96.56 83 MET A N 1
ATOM 633 C CA . MET A 1 83 ? -5.653 -9.999 7.624 1.00 96.56 83 MET A CA 1
ATOM 634 C C . MET A 1 83 ? -4.669 -10.994 8.247 1.00 96.56 83 MET A C 1
ATOM 636 O O . MET A 1 83 ? -3.752 -11.443 7.563 1.00 96.56 83 MET A O 1
ATOM 640 N N . SER A 1 84 ? -4.861 -11.374 9.517 1.00 96.44 84 SER A N 1
ATOM 641 C CA . SER A 1 84 ? -3.992 -12.355 10.184 1.00 96.44 84 SER A CA 1
ATOM 642 C C . SER A 1 84 ? -4.091 -13.758 9.579 1.00 96.44 84 SER A C 1
ATOM 644 O O . SER A 1 84 ? -3.158 -14.542 9.735 1.00 96.44 84 SER A O 1
ATOM 646 N N . GLU A 1 85 ? -5.169 -14.067 8.852 1.00 97.00 85 GLU A N 1
ATOM 647 C CA . GLU A 1 85 ? -5.313 -15.325 8.104 1.00 97.00 85 GLU A CA 1
ATOM 648 C C . GLU A 1 85 ? -4.309 -15.427 6.944 1.00 97.00 85 GLU A C 1
ATOM 650 O O . GLU A 1 85 ? -3.905 -16.525 6.568 1.00 97.00 85 GLU A O 1
ATOM 655 N N . PHE A 1 86 ? -3.852 -14.287 6.417 1.00 93.50 86 PHE A N 1
ATOM 656 C CA . PHE A 1 86 ? -2.908 -14.208 5.296 1.00 93.50 86 PHE A CA 1
ATOM 657 C C . PHE A 1 86 ? -1.454 -14.010 5.743 1.00 93.50 86 PHE A C 1
ATOM 659 O O . PHE A 1 86 ? -0.541 -14.037 4.918 1.00 93.50 86 PHE A O 1
ATOM 666 N N . GLY A 1 87 ? -1.215 -13.815 7.042 1.00 94.50 87 GLY A N 1
ATOM 667 C CA . GLY A 1 87 ? 0.123 -13.674 7.603 1.00 94.50 87 GLY A CA 1
ATOM 668 C C . GLY A 1 87 ? 0.192 -12.733 8.801 1.00 94.50 87 GLY A C 1
ATOM 669 O O . GLY A 1 87 ? -0.781 -12.118 9.228 1.00 94.50 87 GLY A O 1
ATOM 670 N N . ARG A 1 88 ? 1.391 -12.600 9.373 1.00 95.25 88 ARG A N 1
ATOM 671 C CA . ARG A 1 88 ? 1.602 -11.763 10.559 1.00 95.25 88 ARG A CA 1
ATOM 672 C C . ARG A 1 88 ? 1.468 -10.272 10.226 1.00 95.25 88 ARG A C 1
ATOM 674 O O . ARG A 1 88 ? 2.333 -9.699 9.567 1.00 95.25 88 ARG A O 1
ATOM 681 N N . VAL A 1 89 ? 0.470 -9.613 10.813 1.00 95.19 89 VAL A N 1
ATOM 682 C CA . VAL A 1 89 ? 0.305 -8.151 10.751 1.00 95.19 89 VAL A CA 1
ATOM 683 C C . VAL A 1 89 ? 1.285 -7.462 11.712 1.00 95.19 89 VAL A C 1
ATOM 685 O O . VAL A 1 89 ? 1.072 -7.459 12.926 1.00 95.19 89 VAL A O 1
ATOM 688 N N . LYS A 1 90 ? 2.367 -6.872 11.179 1.00 93.75 90 LYS A N 1
ATOM 689 C CA . LYS A 1 90 ? 3.394 -6.165 11.978 1.00 93.75 90 LYS A CA 1
ATOM 690 C C . LYS A 1 90 ? 2.913 -4.812 12.513 1.00 93.75 90 LYS A C 1
ATOM 692 O O . LYS A 1 90 ? 3.120 -4.519 13.684 1.00 93.75 90 LYS A O 1
ATOM 697 N N . ASN A 1 91 ? 2.281 -4.006 11.664 1.00 92.31 91 ASN A N 1
ATOM 698 C CA . ASN A 1 91 ? 1.738 -2.687 11.991 1.00 92.31 91 ASN A CA 1
ATOM 699 C C . ASN A 1 91 ? 0.382 -2.525 11.282 1.00 92.31 91 ASN A C 1
ATOM 701 O O . ASN A 1 91 ? 0.174 -3.111 10.220 1.00 92.31 91 ASN A O 1
ATOM 705 N N . LEU A 1 92 ? -0.544 -1.782 11.883 1.00 94.38 92 LEU A N 1
ATOM 706 C CA . LEU A 1 92 ? -1.856 -1.469 11.322 1.00 94.38 92 LEU A CA 1
ATOM 707 C C . LEU A 1 92 ? -2.250 -0.069 11.783 1.00 94.38 92 LEU A C 1
ATOM 709 O O . LEU A 1 92 ? -2.146 0.236 12.967 1.00 94.38 92 LEU A O 1
ATOM 713 N N . ARG A 1 93 ? -2.709 0.758 10.843 1.00 92.31 93 ARG A N 1
ATOM 714 C CA . ARG A 1 93 ? -3.248 2.089 11.123 1.00 92.31 93 ARG A CA 1
ATOM 715 C C . ARG A 1 93 ? -4.523 2.294 10.323 1.00 92.31 93 ARG A C 1
ATOM 717 O O . ARG A 1 93 ? -4.471 2.363 9.094 1.00 92.31 93 ARG A O 1
ATOM 724 N N . LEU A 1 94 ? -5.650 2.447 11.006 1.00 94.56 94 LEU A N 1
ATOM 725 C CA . LEU A 1 94 ? -6.902 2.833 10.368 1.00 94.56 94 LEU A CA 1
ATOM 726 C C . LEU A 1 94 ? -7.055 4.355 10.386 1.00 94.56 94 LEU A C 1
ATOM 728 O O . LEU A 1 94 ? -7.274 4.972 11.425 1.00 94.56 94 LEU A O 1
ATOM 732 N N . VAL A 1 95 ? -6.937 4.974 9.212 1.00 92.06 95 VAL A N 1
ATOM 733 C CA . VAL A 1 95 ? -7.104 6.423 9.070 1.00 92.06 95 VAL A CA 1
ATOM 734 C C . VAL A 1 95 ? -8.587 6.780 9.183 1.00 92.06 95 VAL A C 1
ATOM 736 O O . VAL A 1 95 ? -9.425 6.236 8.464 1.00 92.06 95 VAL A O 1
ATOM 739 N N . ARG A 1 96 ? -8.904 7.703 10.093 1.00 89.94 96 ARG A N 1
ATOM 740 C CA . ARG A 1 96 ? -10.246 8.252 10.308 1.00 89.94 96 ARG A CA 1
ATOM 741 C C . ARG A 1 96 ? -10.244 9.741 10.017 1.00 89.94 96 ARG A C 1
ATOM 743 O O . ARG A 1 96 ? -9.257 10.420 10.287 1.00 89.94 96 ARG A O 1
ATOM 750 N N . ASP A 1 97 ? -11.361 10.225 9.495 1.00 86.88 97 ASP A N 1
ATOM 751 C CA . ASP A 1 97 ? -11.619 11.656 9.460 1.00 86.88 97 ASP A CA 1
ATOM 752 C C . ASP A 1 97 ? -11.918 12.162 10.881 1.00 86.88 97 ASP A C 1
ATOM 754 O O . ASP A 1 97 ? -12.576 11.477 11.667 1.00 86.88 97 ASP A O 1
ATOM 758 N N . ILE A 1 98 ? -11.414 13.348 11.211 1.00 78.56 98 ILE A N 1
ATOM 759 C CA . ILE A 1 98 ? -11.488 13.945 12.553 1.00 78.56 98 ILE A CA 1
ATOM 760 C C . ILE A 1 98 ? -12.883 14.561 12.789 1.00 78.56 98 ILE A C 1
ATOM 762 O O . ILE A 1 98 ? -13.297 14.749 13.930 1.00 78.56 98 ILE A O 1
ATOM 766 N N . GLY A 1 99 ? -13.636 14.836 11.717 1.00 66.88 99 GLY A N 1
ATOM 767 C CA . GLY A 1 99 ? -14.886 15.598 11.762 1.00 66.88 99 GLY A CA 1
ATOM 768 C C . GLY A 1 99 ? -16.182 14.817 11.999 1.00 66.88 99 GLY A C 1
ATOM 769 O O . GLY A 1 99 ? -17.242 15.429 11.950 1.00 66.88 99 GLY A O 1
ATOM 770 N N . ASN A 1 100 ? -16.151 13.499 12.226 1.00 53.16 100 ASN A N 1
ATOM 771 C CA . ASN A 1 100 ? -17.375 12.684 12.173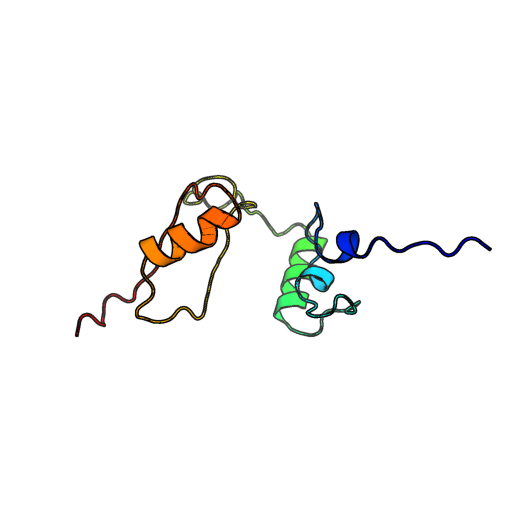 1.00 53.16 100 ASN A CA 1
ATOM 772 C C . ASN A 1 100 ? -17.583 11.768 13.392 1.00 53.16 100 ASN A C 1
ATOM 774 O O . ASN A 1 100 ? -18.006 10.621 13.241 1.00 53.16 100 ASN A O 1
ATOM 778 N N . PHE A 1 101 ? -17.304 12.293 14.589 1.00 50.16 101 PHE A N 1
ATOM 779 C CA . PHE A 1 101 ? -17.841 11.777 15.853 1.00 50.16 101 PHE A CA 1
ATOM 780 C C . PHE A 1 101 ? -19.256 12.337 16.074 1.00 50.16 101 PHE A C 1
ATOM 782 O O . PHE A 1 101 ? -19.450 13.232 16.892 1.00 50.16 101 PHE A O 1
ATOM 789 N N . LEU A 1 102 ? -20.227 11.845 15.306 1.00 46.91 102 LEU A N 1
ATOM 790 C CA . LEU A 1 102 ? -21.658 11.941 15.608 1.00 46.91 102 LEU A CA 1
ATOM 791 C C . LEU A 1 102 ? -22.292 10.581 15.327 1.00 46.91 102 LEU A C 1
ATOM 793 O O . LEU A 1 102 ? -21.984 10.019 14.248 1.00 46.91 102 LEU A O 1
#

pLDDT: mean 84.97, std 14.92, range [38.56, 97.31]

Sequence (102 aa):
MSGRSRNLNSVFYSNSYHPIQAGSIDGTDIVPHDNAILRAQLCSSIGLYDPFGDPKATGDPYCTLFVGRLSRLTTEDTLRKVMSEFGRVKNLRLVRDIGNFL

Radius of gyration: 18.05 Å; chains: 1; bounding box: 35×48×44 Å

Organism: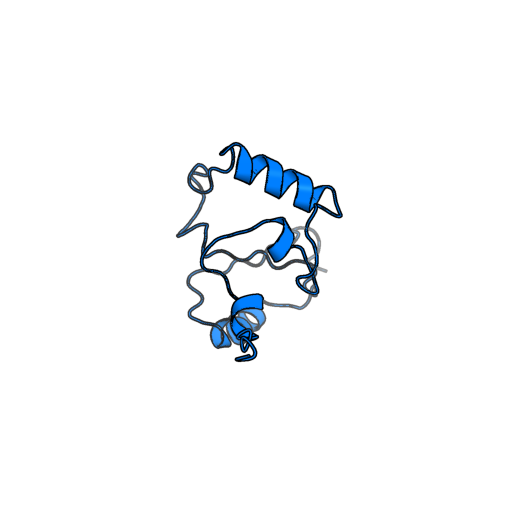 Trifolium pratense (NCBI:txid57577)

InterPro domains:
  IPR000504 RNA recognition motif domain [PF00076] (65-97)
  IPR000504 RNA recognition motif domain [PS50102] (63-102)
  IPR012677 Nucleotide-binding alpha-beta plait domain superfamily [G3DSA:3.30.70.330] (50-100)
  IPR035979 RNA-binding domain superfamily [SSF54928] (49-97)
  IPR051183 U1 snRNP 70 kDa and U11/U12 snRNP 35 kDa [PTHR13952] (11-97)